Protein AF-A0A4Q3AJ76-F1 (afdb_monomer)

Solvent-accessible surface area (backbone atoms only — not comparable to full-atom values): 6193 Å² total; per-residue (Å²): 134,85,69,87,81,55,68,69,62,52,52,54,51,51,52,50,51,50,54,50,61,73,42,43,69,57,51,54,50,52,51,43,73,76,45,73,95,50,91,58,53,65,55,51,49,50,52,38,54,51,52,49,64,74,44,50,89,76,66,76,79,88,74,57,58,67,62,49,49,49,56,53,53,51,52,50,40,53,54,51,52,53,50,51,53,53,50,53,53,52,54,53,53,50,59,64,57,64,75,71,78,81,133

pLDDT: mean 85.83, std 13.66, range [37.72, 97.75]

Sequence (103 aa):
MNGPIDPESDAKAGELVRLLIEIQPLLRSFIGHLMPMSDSRDDVLQEVNMVIWQKKSSFTISGDPGKDFRNWAYTIARFVVMSHQKQAKRQNQLMFGEDLIDT

Foldseek 3Di:
DPPPDDVVVVVLVVVLVVLCVVCLVVLLVLLCVLDPPDPCSVVLSVVLVVVCVVCSVVQDDDDDPNVSSNVVSSVSSVVSSVVVVVVVVVVVVVVVVVVPPDD

Structure (mmCIF, N/CA/C/O backbone):
data_AF-A0A4Q3AJ76-F1
#
_entry.id   AF-A0A4Q3AJ76-F1
#
loop_
_atom_site.group_PDB
_atom_site.id
_atom_site.type_symbol
_atom_site.label_atom_id
_atom_site.label_alt_id
_atom_site.label_comp_id
_atom_site.label_asym_id
_atom_site.label_entity_id
_atom_site.label_seq_id
_atom_site.pdbx_PDB_ins_code
_atom_site.Cartn_x
_atom_site.Cartn_y
_atom_site.Cartn_z
_atom_site.occupancy
_atom_site.B_iso_or_equiv
_atom_site.auth_seq_id
_atom_site.auth_comp_id
_atom_site.auth_asym_id
_atom_site.auth_atom_id
_atom_site.pdbx_PDB_model_num
ATOM 1 N N . MET A 1 1 ? -9.115 14.849 -28.963 1.00 37.72 1 MET A N 1
ATOM 2 C CA . MET A 1 1 ? -7.673 14.906 -29.280 1.00 37.72 1 MET A CA 1
ATOM 3 C C . MET A 1 1 ? -6.946 14.072 -28.240 1.00 37.72 1 MET A C 1
ATOM 5 O O . MET A 1 1 ? -6.770 14.553 -27.132 1.00 37.72 1 MET A O 1
ATOM 9 N N . ASN A 1 2 ? -6.584 12.826 -28.552 1.00 50.69 2 ASN A N 1
ATOM 10 C CA . ASN A 1 2 ? -5.529 12.155 -27.794 1.00 50.69 2 ASN A CA 1
ATOM 11 C C . ASN A 1 2 ? -4.221 12.702 -28.361 1.00 50.69 2 ASN A C 1
ATOM 13 O O . ASN A 1 2 ? -3.950 12.514 -29.547 1.00 50.69 2 ASN A O 1
ATOM 17 N N . GLY A 1 3 ? -3.502 13.486 -27.557 1.00 62.00 3 GLY A N 1
ATOM 18 C CA . GLY A 1 3 ? -2.166 13.956 -27.910 1.00 62.00 3 GLY A CA 1
ATOM 19 C C . GLY A 1 3 ? -1.221 12.776 -28.168 1.00 62.00 3 GLY A C 1
ATOM 20 O O . GLY A 1 3 ? -1.572 11.636 -27.850 1.00 62.00 3 GLY A O 1
ATOM 21 N N . PRO A 1 4 ? -0.045 13.026 -28.766 1.00 62.91 4 PRO A N 1
ATOM 22 C CA . PRO A 1 4 ? 0.923 11.973 -29.036 1.00 62.91 4 PRO A CA 1
ATOM 23 C C . PRO A 1 4 ? 1.233 11.225 -27.736 1.00 62.91 4 PRO A C 1
ATOM 25 O O . PRO A 1 4 ? 1.603 11.835 -26.734 1.00 62.91 4 PRO A O 1
ATOM 28 N N . ILE A 1 5 ? 1.010 9.911 -27.758 1.00 62.91 5 ILE A N 1
ATOM 29 C CA . ILE A 1 5 ? 1.374 9.000 -26.676 1.00 62.91 5 ILE A CA 1
ATOM 30 C C . ILE A 1 5 ? 2.897 9.053 -26.580 1.00 62.91 5 ILE A C 1
ATOM 32 O O . ILE A 1 5 ? 3.583 8.631 -27.510 1.00 62.91 5 ILE A O 1
ATOM 36 N N . ASP A 1 6 ? 3.413 9.636 -25.501 1.00 71.69 6 ASP A N 1
ATOM 37 C CA . ASP A 1 6 ? 4.844 9.637 -25.217 1.00 71.69 6 ASP A CA 1
ATOM 38 C C . ASP A 1 6 ? 5.270 8.201 -24.855 1.00 71.69 6 ASP A C 1
ATOM 40 O O . ASP A 1 6 ? 4.854 7.690 -23.808 1.00 71.69 6 ASP A O 1
ATOM 44 N N . PRO A 1 7 ? 6.070 7.525 -25.700 1.00 66.94 7 PRO A N 1
ATOM 45 C CA . PRO A 1 7 ? 6.423 6.124 -25.495 1.00 66.94 7 PRO A CA 1
ATOM 46 C C . PRO A 1 7 ? 7.234 5.895 -24.211 1.00 66.94 7 PRO A C 1
ATOM 48 O O . PRO A 1 7 ? 7.190 4.798 -23.653 1.00 66.94 7 PRO A O 1
ATOM 51 N N . GLU A 1 8 ? 7.947 6.908 -23.705 1.00 71.69 8 GLU A N 1
ATOM 52 C CA . GLU A 1 8 ? 8.701 6.794 -22.452 1.00 71.69 8 GLU A CA 1
ATOM 53 C C . GLU A 1 8 ? 7.773 6.793 -21.225 1.00 71.69 8 GLU A C 1
ATOM 55 O O . GLU A 1 8 ? 7.972 6.031 -20.273 1.00 71.69 8 GLU A O 1
ATOM 60 N N . SER A 1 9 ? 6.725 7.619 -21.260 1.00 74.81 9 SER A N 1
ATOM 61 C CA . SER A 1 9 ? 5.697 7.693 -20.216 1.00 74.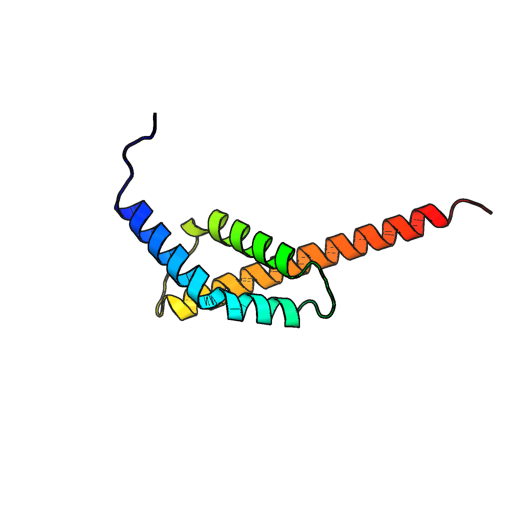81 9 SER A CA 1
ATOM 62 C C . SER A 1 9 ? 4.911 6.382 -20.096 1.00 74.81 9 SER A C 1
ATOM 64 O O . SER A 1 9 ? 4.686 5.884 -18.987 1.00 74.81 9 SER A O 1
ATOM 66 N N . ASP A 1 10 ? 4.569 5.772 -21.233 1.00 77.75 10 ASP A N 1
ATOM 67 C CA . ASP A 1 10 ? 3.879 4.481 -21.285 1.00 77.75 10 ASP A CA 1
ATOM 68 C C . ASP A 1 10 ? 4.767 3.328 -20.800 1.00 77.75 10 ASP A C 1
ATOM 70 O O . ASP A 1 10 ? 4.300 2.465 -20.052 1.00 77.75 10 ASP A O 1
ATOM 74 N N . ALA A 1 11 ? 6.059 3.332 -21.142 1.00 79.31 11 ALA A N 1
ATOM 75 C CA . ALA A 1 11 ? 7.005 2.328 -20.657 1.00 79.31 11 ALA A CA 1
ATOM 76 C C . ALA A 1 11 ? 7.143 2.359 -19.123 1.00 79.31 11 ALA A C 1
ATOM 78 O O . ALA A 1 11 ? 7.045 1.316 -18.472 1.00 79.31 11 ALA A O 1
ATOM 79 N N . LYS A 1 12 ? 7.277 3.555 -18.527 1.00 80.81 12 LYS A N 1
ATOM 80 C CA . LYS A 1 12 ? 7.316 3.732 -17.061 1.00 80.81 12 LYS A CA 1
ATOM 81 C C . LYS A 1 12 ? 6.006 3.312 -16.396 1.00 80.81 12 LYS A C 1
ATOM 83 O O . LYS A 1 12 ? 6.016 2.705 -15.325 1.00 80.81 12 LYS A O 1
ATOM 88 N N . ALA A 1 13 ? 4.869 3.613 -17.024 1.00 85.50 13 ALA A N 1
ATOM 89 C CA . ALA A 1 13 ? 3.570 3.162 -16.537 1.00 85.50 13 ALA A CA 1
ATOM 90 C C . ALA A 1 13 ? 3.451 1.628 -16.568 1.00 85.50 13 ALA A C 1
ATOM 92 O O . ALA A 1 13 ? 2.965 1.039 -15.602 1.00 85.50 13 ALA A O 1
ATOM 93 N N . GLY A 1 14 ? 3.933 0.981 -17.632 1.00 89.75 14 GLY A N 1
ATOM 94 C CA . GLY A 1 14 ? 3.964 -0.476 -17.758 1.00 89.75 14 GLY A CA 1
ATOM 95 C C . GLY A 1 14 ? 4.846 -1.149 -16.703 1.00 89.75 14 GLY A C 1
ATOM 96 O O . GLY A 1 14 ? 4.427 -2.129 -16.086 1.00 89.75 14 GLY A O 1
ATOM 97 N N . GLU A 1 15 ? 6.031 -0.597 -16.434 1.00 89.88 15 GLU A N 1
ATOM 98 C CA . GLU A 1 15 ? 6.918 -1.090 -15.374 1.00 89.88 15 GLU A CA 1
ATOM 99 C C . GLU A 1 15 ? 6.266 -0.979 -13.990 1.00 89.88 15 GLU A C 1
ATOM 101 O O . GLU A 1 15 ? 6.285 -1.934 -13.214 1.00 89.88 15 GLU A O 1
ATOM 106 N N . LEU A 1 16 ? 5.604 0.144 -13.701 1.00 90.69 16 LEU A N 1
ATOM 107 C CA . LEU A 1 16 ? 4.878 0.321 -12.446 1.00 90.69 16 LEU A CA 1
ATOM 108 C C . LEU A 1 16 ? 3.747 -0.696 -12.291 1.00 90.69 16 LEU A C 1
ATOM 110 O O . LEU A 1 16 ? 3.586 -1.272 -11.217 1.00 90.69 16 LEU A O 1
ATOM 114 N N . VAL A 1 17 ? 2.972 -0.939 -13.351 1.00 93.19 17 VAL A N 1
ATOM 115 C CA . VAL A 1 17 ? 1.905 -1.950 -13.337 1.00 93.19 17 VAL A CA 1
ATOM 116 C C . VAL A 1 17 ? 2.484 -3.338 -13.071 1.00 93.19 17 VAL A C 1
ATOM 118 O O . VAL A 1 17 ? 1.926 -4.083 -12.266 1.00 93.19 17 VAL A O 1
ATOM 121 N N . ARG A 1 18 ? 3.625 -3.675 -13.680 1.00 94.62 18 ARG A N 1
ATOM 122 C CA . ARG A 1 18 ? 4.318 -4.940 -13.421 1.00 94.62 18 ARG A CA 1
ATOM 123 C C . ARG A 1 18 ? 4.722 -5.069 -11.949 1.00 94.62 18 ARG A C 1
ATOM 125 O O . ARG A 1 18 ? 4.363 -6.060 -11.317 1.00 94.62 18 ARG A O 1
ATOM 132 N N . LEU A 1 19 ? 5.404 -4.065 -11.397 1.00 94.88 19 LEU A N 1
ATOM 133 C CA . LEU A 1 19 ? 5.808 -4.046 -9.986 1.00 94.88 19 LEU A CA 1
ATOM 134 C C . LEU A 1 19 ? 4.595 -4.142 -9.049 1.00 94.88 19 LEU A C 1
ATOM 136 O O . LEU A 1 19 ? 4.637 -4.857 -8.047 1.00 94.88 19 LEU A O 1
ATOM 140 N N . LEU A 1 20 ? 3.493 -3.470 -9.396 1.00 94.75 20 LEU A N 1
ATOM 141 C CA . LEU A 1 20 ? 2.239 -3.523 -8.652 1.00 94.75 20 LEU A CA 1
ATOM 142 C C . LEU A 1 20 ? 1.655 -4.931 -8.615 1.00 94.75 20 LEU A C 1
ATOM 144 O O . LEU A 1 20 ? 1.328 -5.408 -7.530 1.00 94.75 20 LEU A O 1
ATOM 148 N N . ILE A 1 21 ? 1.557 -5.600 -9.766 1.00 95.25 21 ILE A N 1
ATOM 149 C CA . ILE A 1 21 ? 1.053 -6.976 -9.869 1.00 95.25 21 ILE A CA 1
ATOM 150 C C . ILE A 1 21 ? 1.913 -7.930 -9.031 1.00 95.25 21 ILE A C 1
ATOM 152 O O . ILE A 1 21 ? 1.368 -8.734 -8.275 1.00 95.25 21 ILE A O 1
ATOM 156 N N . GLU A 1 22 ? 3.241 -7.808 -9.108 1.00 95.50 22 GLU A N 1
ATOM 157 C CA . GLU A 1 22 ? 4.178 -8.673 -8.380 1.00 95.50 22 GLU A CA 1
ATOM 158 C C . GLU A 1 22 ? 3.999 -8.590 -6.852 1.00 95.50 22 GLU A C 1
ATOM 160 O O . GLU A 1 22 ? 4.102 -9.605 -6.158 1.00 95.50 22 GLU A O 1
ATOM 165 N N . ILE A 1 23 ? 3.682 -7.409 -6.304 1.00 95.50 23 ILE A N 1
ATOM 166 C CA . ILE A 1 23 ? 3.513 -7.235 -4.852 1.00 95.50 23 ILE A CA 1
ATOM 167 C C . ILE A 1 23 ? 2.076 -7.438 -4.346 1.00 95.50 23 ILE A C 1
ATOM 169 O O . ILE A 1 23 ? 1.878 -7.416 -3.130 1.00 95.50 23 ILE A O 1
ATOM 173 N N . GLN A 1 24 ? 1.076 -7.652 -5.213 1.00 94.50 24 GLN A N 1
ATOM 174 C CA . GLN A 1 24 ? -0.341 -7.749 -4.808 1.00 94.50 24 GLN A CA 1
ATOM 175 C C . GLN A 1 24 ? -0.603 -8.748 -3.662 1.00 94.50 24 GLN A C 1
ATOM 177 O O . GLN A 1 24 ? -1.230 -8.361 -2.669 1.00 94.50 24 GLN A O 1
ATOM 182 N N . PRO A 1 25 ? -0.110 -10.006 -3.705 1.00 95.38 25 PRO A N 1
ATOM 183 C CA . PRO A 1 25 ? -0.367 -10.967 -2.627 1.00 95.38 25 PRO A CA 1
ATOM 184 C C . PRO A 1 25 ? 0.229 -10.519 -1.287 1.00 95.38 25 PRO A C 1
ATOM 186 O O . PRO A 1 25 ? -0.346 -10.753 -0.218 1.00 95.38 25 PRO A O 1
ATOM 189 N N . LEU A 1 26 ? 1.378 -9.841 -1.348 1.00 95.62 26 LEU A N 1
ATOM 190 C CA . LEU A 1 26 ? 2.074 -9.315 -0.183 1.00 95.62 26 LEU A CA 1
ATOM 191 C C . LEU A 1 26 ? 1.346 -8.102 0.401 1.00 95.62 26 LEU A C 1
ATOM 193 O O . LEU A 1 26 ? 1.153 -8.051 1.613 1.00 95.62 26 LEU A O 1
ATOM 197 N N . LEU A 1 27 ? 0.878 -7.176 -0.443 1.00 95.69 27 LEU A N 1
ATOM 198 C CA . LEU A 1 27 ? 0.047 -6.043 -0.025 1.00 95.69 27 LEU A CA 1
ATOM 199 C C . LEU A 1 27 ? -1.235 -6.514 0.653 1.00 95.69 27 LEU A C 1
ATOM 201 O O . LEU A 1 27 ? -1.543 -6.068 1.755 1.00 95.69 27 LEU A O 1
ATOM 205 N N . ARG A 1 28 ? -1.949 -7.462 0.040 1.00 94.94 28 ARG A N 1
ATOM 206 C CA . ARG A 1 28 ? -3.184 -8.008 0.608 1.00 94.94 28 ARG A CA 1
ATOM 207 C C . ARG A 1 28 ? -2.947 -8.662 1.964 1.00 94.94 28 ARG A C 1
ATOM 209 O O . ARG A 1 28 ? -3.716 -8.442 2.900 1.00 94.94 28 ARG A O 1
ATOM 216 N N . SER A 1 29 ? -1.872 -9.442 2.081 1.00 95.12 29 SER A N 1
ATOM 217 C CA . SER A 1 29 ? -1.483 -10.057 3.351 1.00 95.12 29 SER A CA 1
ATOM 218 C C . SER A 1 29 ? -1.147 -8.986 4.383 1.00 95.12 29 SER A C 1
ATOM 220 O O . SER A 1 29 ? -1.659 -9.024 5.496 1.00 95.12 29 SER A O 1
ATOM 222 N N . PHE A 1 30 ? -0.332 -7.997 4.020 1.00 96.06 30 PHE A N 1
ATOM 223 C CA . PHE A 1 30 ? 0.065 -6.901 4.897 1.00 96.06 30 PHE A CA 1
ATOM 224 C C . PHE A 1 30 ? -1.137 -6.093 5.410 1.00 96.06 30 PHE A C 1
ATOM 226 O O . PHE A 1 30 ? -1.249 -5.879 6.614 1.00 96.06 30 PHE A O 1
ATOM 233 N N . ILE A 1 31 ? -2.078 -5.727 4.535 1.00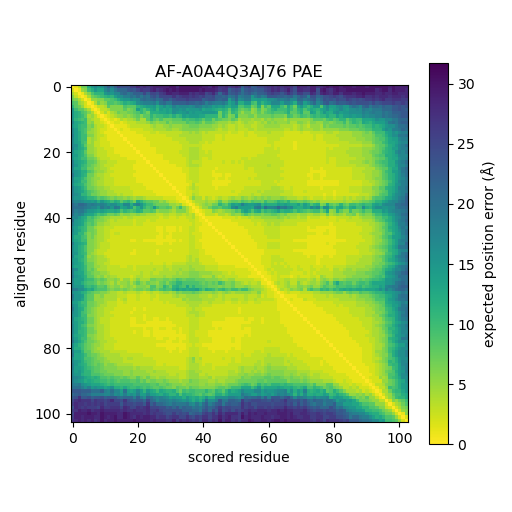 95.62 31 ILE A N 1
ATOM 234 C CA . ILE A 1 31 ? -3.332 -5.064 4.923 1.00 95.62 31 ILE A CA 1
ATOM 235 C C . ILE A 1 31 ? -4.131 -5.958 5.878 1.00 95.62 31 ILE A C 1
ATOM 237 O O . ILE A 1 31 ? -4.588 -5.480 6.911 1.00 95.62 31 ILE A O 1
ATOM 241 N N . GLY A 1 32 ? -4.232 -7.261 5.596 1.00 94.25 32 GLY A N 1
ATOM 242 C CA . GLY A 1 32 ? -4.897 -8.219 6.485 1.00 94.25 32 GLY A CA 1
ATOM 243 C C . GLY A 1 32 ? -4.295 -8.281 7.894 1.00 94.25 32 GLY A C 1
ATOM 244 O O . GLY A 1 32 ? -5.036 -8.429 8.860 1.00 94.25 32 GLY A O 1
ATOM 245 N N . HIS A 1 33 ? -2.977 -8.100 8.035 1.00 94.00 33 HIS A N 1
ATOM 246 C CA . HIS A 1 33 ? -2.336 -7.993 9.352 1.00 94.00 33 HIS A CA 1
ATOM 247 C C . HIS A 1 33 ? -2.685 -6.682 10.075 1.00 94.00 33 HIS A C 1
ATOM 249 O O . HIS A 1 33 ? -2.727 -6.659 11.302 1.00 94.00 33 HIS A O 1
ATOM 255 N N . LEU A 1 34 ? -2.919 -5.588 9.342 1.00 93.06 34 LEU A N 1
ATOM 256 C CA . LEU A 1 34 ? -3.271 -4.287 9.923 1.00 93.06 34 LEU A CA 1
ATOM 257 C C . LEU A 1 34 ? -4.767 -4.151 10.244 1.00 93.06 34 LEU A C 1
ATOM 259 O O . LEU A 1 34 ? -5.126 -3.356 11.112 1.00 93.06 34 LEU A O 1
ATOM 263 N N . MET A 1 35 ? -5.632 -4.901 9.554 1.00 90.50 35 MET A N 1
ATOM 264 C CA . MET A 1 35 ? -7.075 -4.944 9.806 1.00 90.50 35 MET A CA 1
ATOM 265 C C . MET A 1 35 ? -7.598 -6.392 9.883 1.00 90.50 35 MET A C 1
ATOM 267 O O . MET A 1 35 ? -8.190 -6.913 8.935 1.00 90.50 35 MET A O 1
ATOM 271 N N . PRO A 1 36 ? -7.391 -7.083 11.015 1.00 80.56 36 PRO A N 1
ATOM 272 C CA . PRO A 1 36 ? -7.985 -8.398 11.221 1.00 80.56 36 PRO A CA 1
ATOM 273 C C . PRO A 1 36 ? -9.519 -8.300 11.204 1.00 80.56 36 PRO A C 1
ATOM 275 O O . PRO A 1 36 ? -10.078 -7.381 11.798 1.00 80.56 36 PRO A O 1
ATOM 278 N N . MET A 1 37 ? -10.196 -9.266 10.575 1.00 68.50 37 MET A N 1
ATOM 279 C CA . MET A 1 37 ? -11.664 -9.426 10.617 1.00 68.50 37 MET A CA 1
ATOM 280 C C . MET A 1 37 ? -12.494 -8.306 9.960 1.00 68.50 37 MET A C 1
ATOM 282 O O . MET A 1 37 ? -13.598 -8.013 10.410 1.00 68.50 37 MET A O 1
ATOM 286 N N . SER A 1 38 ? -11.991 -7.681 8.892 1.00 74.19 38 SER A N 1
ATOM 287 C CA . SER A 1 38 ? -12.766 -6.716 8.101 1.00 74.19 38 SER A CA 1
ATOM 288 C C . SER A 1 38 ? -13.067 -7.247 6.702 1.00 74.19 38 SER A C 1
ATOM 290 O O . SER A 1 38 ? -12.145 -7.565 5.945 1.00 74.19 38 SER A O 1
ATOM 292 N N . ASP A 1 39 ? -14.352 -7.266 6.342 1.00 78.12 39 ASP A N 1
ATOM 293 C CA . ASP A 1 39 ? -14.811 -7.587 4.984 1.00 78.12 39 ASP A CA 1
ATOM 294 C C . ASP A 1 39 ? -14.344 -6.540 3.955 1.00 78.12 39 ASP A C 1
ATOM 296 O O . ASP A 1 39 ? -14.163 -6.848 2.781 1.00 78.12 39 ASP A O 1
ATOM 300 N N . SER A 1 40 ? -14.016 -5.326 4.410 1.00 85.25 40 SER A N 1
ATOM 301 C CA . SER A 1 40 ? -13.536 -4.209 3.585 1.00 85.25 40 SER A CA 1
ATOM 302 C C . SER A 1 40 ? -12.049 -4.294 3.212 1.00 85.25 40 SER A C 1
ATOM 304 O O . SER A 1 40 ? -11.494 -3.338 2.671 1.00 85.25 40 SER A O 1
ATOM 306 N N . ARG A 1 41 ? -11.354 -5.408 3.494 1.00 90.25 41 ARG A N 1
ATOM 307 C CA . ARG A 1 41 ? -9.925 -5.557 3.145 1.00 90.25 41 ARG A CA 1
ATOM 308 C C . ARG A 1 41 ? -9.680 -5.350 1.653 1.00 90.25 41 ARG A C 1
ATOM 310 O O . ARG A 1 41 ? -8.698 -4.711 1.277 1.00 90.25 41 ARG A O 1
ATOM 317 N N . ASP A 1 42 ? -10.526 -5.945 0.819 1.00 90.88 42 ASP A N 1
ATOM 318 C CA . ASP A 1 42 ? -10.338 -5.891 -0.626 1.00 90.88 42 ASP A CA 1
ATOM 319 C C . ASP A 1 42 ? -10.671 -4.478 -1.160 1.00 90.88 42 ASP A C 1
ATOM 321 O O . ASP A 1 42 ? -9.963 -3.998 -2.043 1.00 90.88 42 ASP A O 1
ATOM 325 N N . ASP A 1 43 ? -11.608 -3.746 -0.539 1.00 92.56 43 ASP A N 1
ATOM 326 C CA . ASP A 1 43 ? -11.867 -2.324 -0.833 1.00 92.56 43 ASP A CA 1
ATOM 327 C C . ASP A 1 43 ? -10.660 -1.443 -0.492 1.00 92.56 43 ASP A C 1
ATOM 329 O O . ASP A 1 43 ? -10.209 -0.637 -1.308 1.00 92.56 43 ASP A O 1
ATOM 333 N N . VAL A 1 44 ? -10.072 -1.649 0.690 1.00 94.88 44 VAL A N 1
ATOM 334 C CA . VAL A 1 44 ? -8.851 -0.950 1.111 1.00 94.88 44 VAL A CA 1
ATOM 335 C C . VAL A 1 44 ? -7.691 -1.255 0.164 1.00 94.88 44 VAL A C 1
ATOM 337 O O . VAL A 1 44 ? -6.923 -0.357 -0.177 1.00 9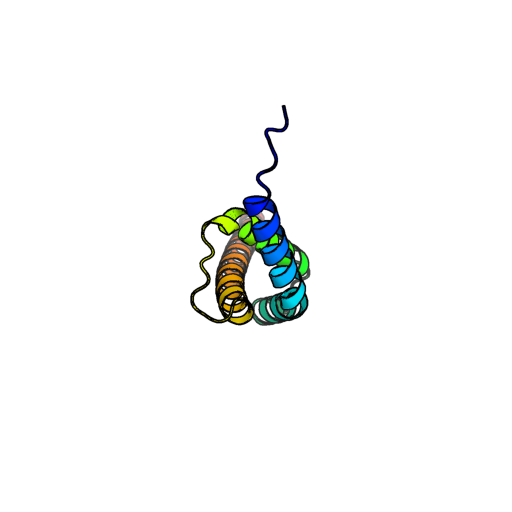4.88 44 VAL A O 1
ATOM 340 N N . LEU A 1 45 ? -7.562 -2.497 -0.312 1.00 95.56 45 LEU A N 1
ATOM 341 C CA . LEU A 1 45 ? -6.552 -2.842 -1.312 1.00 95.56 45 LEU A CA 1
ATOM 342 C C . LEU A 1 45 ? -6.767 -2.076 -2.628 1.00 95.56 45 LEU A C 1
ATOM 344 O O . LEU A 1 45 ? -5.794 -1.600 -3.216 1.00 95.56 45 LEU A O 1
ATOM 348 N N . GLN A 1 46 ? -8.013 -1.906 -3.076 1.00 94.62 46 GLN A N 1
ATOM 349 C CA . GLN A 1 46 ? -8.301 -1.093 -4.261 1.00 94.62 46 GLN A CA 1
ATOM 350 C C . GLN A 1 46 ? -8.000 0.388 -4.038 1.00 94.62 46 GLN A C 1
ATOM 352 O O . GLN A 1 46 ? -7.416 1.031 -4.911 1.00 94.62 46 GLN A O 1
ATOM 357 N N . GLU A 1 47 ? -8.320 0.928 -2.864 1.00 96.12 47 GLU A N 1
ATOM 358 C CA . GLU A 1 47 ? -7.959 2.301 -2.515 1.00 96.12 47 GLU A CA 1
ATOM 359 C C . GLU A 1 47 ? -6.437 2.503 -2.546 1.00 96.12 47 GLU A C 1
ATOM 361 O O . GLU A 1 47 ? -5.949 3.469 -3.136 1.00 96.12 47 GLU A O 1
ATOM 366 N N . VAL A 1 48 ? -5.667 1.545 -2.024 1.00 97.31 48 VAL A N 1
ATOM 367 C CA . VAL A 1 48 ? -4.202 1.549 -2.133 1.00 97.31 48 VAL A CA 1
ATOM 368 C C . VAL A 1 48 ? -3.746 1.576 -3.592 1.00 97.31 48 VAL A C 1
ATOM 370 O O . VAL A 1 48 ? -2.894 2.398 -3.937 1.00 97.31 48 VAL A O 1
ATOM 373 N N . ASN A 1 49 ? -4.325 0.743 -4.462 1.00 96.44 49 ASN A N 1
ATOM 374 C CA . ASN A 1 49 ? -4.001 0.733 -5.893 1.00 96.44 49 ASN A CA 1
ATOM 375 C C . ASN A 1 49 ? -4.279 2.096 -6.552 1.00 96.44 49 ASN A C 1
ATOM 377 O O . ASN A 1 49 ? -3.449 2.596 -7.316 1.00 96.44 49 ASN A O 1
ATOM 381 N N . MET A 1 50 ? -5.409 2.731 -6.225 1.00 96.75 50 MET A N 1
ATOM 382 C CA . MET A 1 50 ? -5.752 4.063 -6.734 1.00 96.75 50 MET A CA 1
ATOM 383 C C . MET A 1 50 ? -4.746 5.123 -6.276 1.00 96.75 50 MET A C 1
ATOM 385 O O . MET A 1 50 ? -4.272 5.914 -7.094 1.00 96.75 50 MET A O 1
ATOM 389 N N . VAL A 1 51 ? -4.372 5.125 -4.993 1.00 96.88 51 VAL A N 1
ATOM 390 C CA . VAL A 1 51 ? -3.399 6.085 -4.448 1.00 96.88 51 VAL A CA 1
ATOM 391 C C . VAL A 1 51 ? -2.013 5.879 -5.061 1.00 96.88 51 VAL A C 1
ATOM 393 O O . VAL A 1 51 ? -1.339 6.857 -5.389 1.00 96.88 51 VAL A O 1
ATOM 396 N N . ILE A 1 52 ? -1.597 4.627 -5.272 1.00 95.62 52 ILE A N 1
ATOM 397 C CA . ILE A 1 52 ? -0.361 4.293 -5.992 1.00 95.62 52 ILE A CA 1
ATOM 398 C C . ILE A 1 52 ? -0.386 4.903 -7.396 1.00 95.62 52 ILE A C 1
ATOM 400 O O . ILE A 1 52 ? 0.553 5.604 -7.775 1.00 95.62 52 ILE A O 1
ATOM 404 N N . TRP A 1 53 ? -1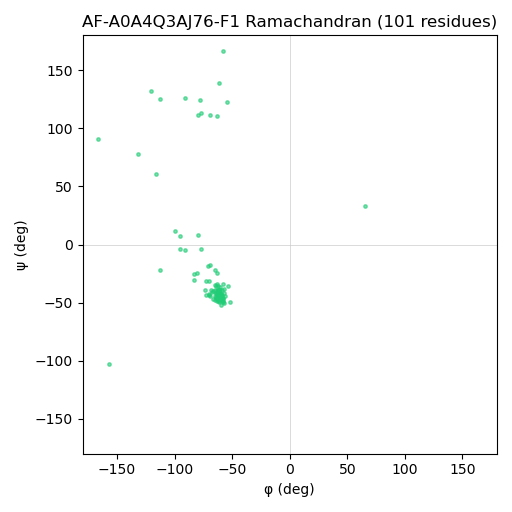.470 4.699 -8.149 1.00 94.50 53 TRP A N 1
ATOM 405 C CA . TRP A 1 53 ? -1.588 5.233 -9.5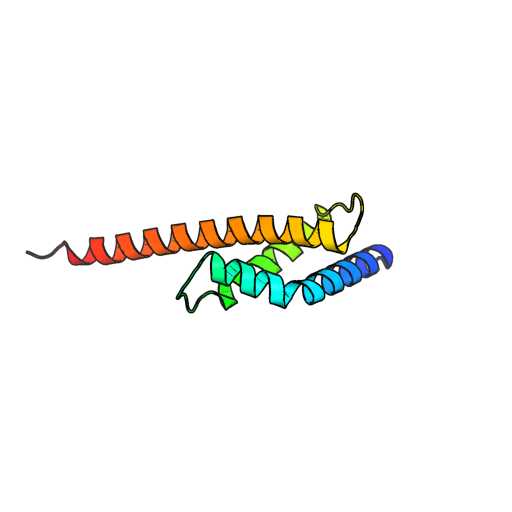05 1.00 94.50 53 TRP A CA 1
ATOM 406 C C . TRP A 1 53 ? -1.562 6.765 -9.539 1.00 94.50 53 TRP A C 1
ATOM 408 O O . TRP A 1 53 ? -0.882 7.352 -10.380 1.00 94.50 53 TRP A O 1
ATOM 418 N N . GLN A 1 54 ? -2.239 7.425 -8.598 1.00 94.62 54 GLN A N 1
ATOM 419 C CA . GLN A 1 54 ? -2.236 8.887 -8.475 1.00 94.62 54 GLN A CA 1
ATOM 420 C C . GLN A 1 54 ? -0.852 9.444 -8.122 1.00 94.62 54 GLN A C 1
ATOM 422 O O . GLN A 1 54 ? -0.486 10.528 -8.574 1.00 94.62 54 GLN A O 1
ATOM 427 N N . LYS A 1 55 ? -0.073 8.711 -7.321 1.00 94.06 55 LYS A N 1
ATOM 428 C CA . LYS A 1 55 ? 1.255 9.129 -6.854 1.00 94.06 55 LYS A CA 1
ATOM 429 C C . LYS A 1 55 ? 2.407 8.591 -7.701 1.00 94.06 55 LYS A C 1
ATOM 431 O O . LYS A 1 55 ? 3.559 8.808 -7.334 1.00 94.06 55 LYS A O 1
ATOM 436 N N . LYS A 1 56 ? 2.132 7.939 -8.837 1.00 92.00 56 LYS A N 1
ATOM 437 C CA . LYS A 1 56 ? 3.157 7.304 -9.681 1.00 92.00 56 LYS A CA 1
ATOM 438 C C . LYS A 1 56 ? 4.303 8.229 -10.088 1.00 92.00 56 LYS A C 1
ATOM 440 O O . LYS A 1 56 ? 5.445 7.798 -10.133 1.00 92.00 56 LYS A O 1
ATOM 445 N N . SER A 1 57 ? 4.013 9.506 -10.335 1.00 90.25 57 SER A N 1
ATOM 446 C CA . SER A 1 57 ? 5.017 10.512 -10.709 1.00 90.25 57 SER A CA 1
ATOM 447 C C . SER A 1 57 ? 5.982 10.869 -9.575 1.00 90.25 57 SER A C 1
ATOM 449 O O . SER A 1 57 ? 7.027 11.453 -9.830 1.00 90.25 57 SER A O 1
ATOM 451 N N . SER A 1 58 ? 5.630 10.546 -8.328 1.00 90.44 58 SER A N 1
ATOM 452 C CA . SER A 1 58 ? 6.454 10.784 -7.137 1.00 90.44 58 SER A CA 1
ATOM 453 C C . SER A 1 58 ? 7.295 9.569 -6.740 1.00 90.44 58 SER A C 1
ATOM 455 O O . SER A 1 58 ? 8.033 9.640 -5.759 1.00 90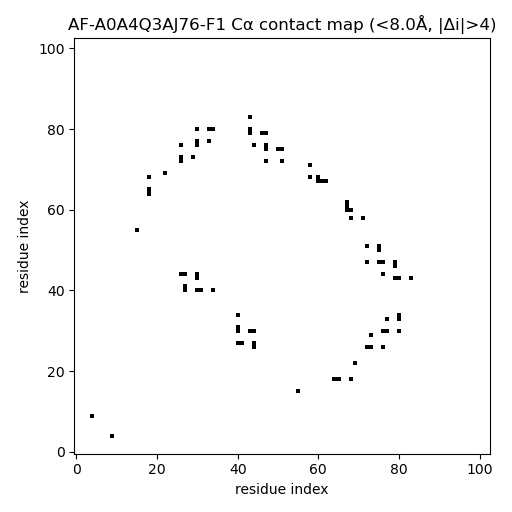.44 58 SER A O 1
ATOM 457 N N . PHE A 1 59 ? 7.143 8.437 -7.433 1.00 89.81 59 PHE A N 1
ATOM 458 C CA . PHE A 1 59 ? 7.939 7.249 -7.167 1.00 89.81 59 PHE A CA 1
ATOM 459 C C . PHE A 1 59 ? 9.329 7.407 -7.787 1.00 89.81 59 PHE A C 1
ATOM 461 O O . PHE A 1 59 ? 9.462 7.638 -8.988 1.00 89.81 59 PHE A O 1
ATOM 468 N N . THR A 1 60 ? 10.357 7.255 -6.957 1.00 86.12 60 THR A N 1
ATOM 469 C CA . THR A 1 60 ? 11.760 7.334 -7.364 1.00 86.12 60 THR A CA 1
ATOM 470 C C . THR A 1 60 ? 12.442 6.019 -7.032 1.00 86.12 60 THR A C 1
ATOM 472 O O . THR A 1 60 ? 12.326 5.524 -5.910 1.00 86.12 60 THR A O 1
ATOM 475 N N . ILE A 1 61 ? 13.176 5.474 -7.998 1.00 84.94 61 ILE A N 1
ATOM 476 C CA . ILE A 1 61 ? 13.996 4.277 -7.820 1.00 84.94 61 ILE A CA 1
ATOM 477 C C . ILE A 1 61 ? 15.392 4.728 -7.391 1.00 84.94 61 ILE A C 1
ATOM 479 O O . ILE A 1 61 ? 16.003 5.571 -8.046 1.00 84.94 61 ILE A O 1
ATOM 483 N N . SER A 1 62 ? 15.878 4.185 -6.279 1.00 84.69 62 SER A N 1
ATOM 484 C CA . SER A 1 62 ? 17.188 4.514 -5.703 1.00 84.69 62 SER A CA 1
ATOM 485 C C . SER A 1 62 ? 18.172 3.341 -5.759 1.00 84.69 62 SER A C 1
ATOM 487 O O . SER A 1 62 ? 19.383 3.550 -5.742 1.00 84.69 62 SER A O 1
ATOM 489 N N . GLY A 1 63 ? 17.657 2.112 -5.865 1.00 89.44 63 GLY A N 1
ATOM 490 C CA . GLY A 1 63 ? 18.446 0.895 -6.010 1.00 89.44 63 GLY A CA 1
ATOM 491 C C . GLY A 1 63 ? 17.641 -0.225 -6.661 1.00 89.44 63 GLY A C 1
ATOM 492 O O . GLY A 1 63 ? 17.463 -0.230 -7.874 1.00 89.44 63 GLY A O 1
ATOM 493 N N . ASP A 1 64 ? 17.177 -1.185 -5.857 1.00 90.31 64 ASP A N 1
ATOM 494 C CA . ASP A 1 64 ? 16.358 -2.312 -6.323 1.00 90.31 64 ASP A CA 1
ATOM 495 C C . ASP A 1 64 ? 14.905 -1.846 -6.559 1.00 90.31 64 ASP A C 1
ATOM 497 O O . ASP A 1 64 ? 14.215 -1.526 -5.581 1.00 90.31 64 ASP A O 1
ATOM 501 N N . PRO A 1 65 ? 14.409 -1.835 -7.816 1.00 88.56 65 PRO A N 1
ATOM 502 C CA . PRO A 1 65 ? 13.065 -1.357 -8.141 1.00 88.56 65 PRO A CA 1
ATOM 503 C C . PRO A 1 65 ? 11.960 -2.099 -7.386 1.00 88.56 65 PRO A C 1
ATOM 505 O O . PRO A 1 65 ? 11.000 -1.480 -6.930 1.00 88.56 65 PRO A O 1
ATOM 508 N N . GLY A 1 66 ? 12.100 -3.414 -7.201 1.00 91.44 66 GLY A N 1
ATOM 509 C CA . GLY A 1 66 ? 11.112 -4.243 -6.515 1.00 91.44 66 GLY A CA 1
ATOM 510 C C . GLY A 1 66 ? 11.061 -3.959 -5.018 1.00 91.44 66 GLY A C 1
ATOM 511 O O . GLY A 1 66 ? 9.978 -3.837 -4.435 1.00 91.44 66 GLY A O 1
ATOM 512 N N . LYS A 1 67 ? 12.226 -3.814 -4.379 1.00 93.25 67 LYS A N 1
ATOM 513 C CA . LYS A 1 67 ? 12.312 -3.480 -2.950 1.00 93.25 67 LYS A CA 1
ATOM 514 C C . LYS A 1 67 ? 11.858 -2.048 -2.669 1.00 93.25 67 LYS A C 1
ATOM 516 O O . LYS A 1 67 ? 11.106 -1.832 -1.714 1.00 93.25 67 LYS A O 1
ATOM 521 N N . ASP A 1 68 ? 12.295 -1.092 -3.482 1.00 94.44 68 ASP A N 1
ATOM 522 C CA . ASP A 1 68 ? 11.945 0.321 -3.330 1.00 94.44 68 ASP A CA 1
ATOM 523 C C . ASP A 1 68 ? 10.438 0.517 -3.526 1.00 94.44 68 ASP A C 1
ATOM 525 O O . ASP A 1 68 ? 9.775 1.124 -2.679 1.00 94.44 68 ASP A O 1
ATOM 529 N N . PHE A 1 69 ? 9.869 -0.103 -4.566 1.00 94.94 69 PHE A N 1
ATOM 530 C CA . PHE A 1 69 ? 8.433 -0.069 -4.818 1.00 94.94 69 PHE A CA 1
ATOM 531 C C . PHE A 1 69 ? 7.630 -0.714 -3.687 1.00 94.94 69 PHE A C 1
ATOM 533 O O . PHE A 1 69 ? 6.654 -0.133 -3.216 1.00 94.94 69 PHE A O 1
ATOM 540 N N . ARG A 1 70 ? 8.058 -1.879 -3.182 1.00 95.44 70 ARG A N 1
ATOM 541 C CA . ARG A 1 70 ? 7.383 -2.552 -2.062 1.00 95.44 70 ARG A CA 1
ATOM 542 C C . ARG A 1 70 ? 7.345 -1.681 -0.806 1.00 95.44 70 ARG A C 1
ATOM 544 O O . ARG A 1 70 ? 6.291 -1.549 -0.187 1.00 95.44 70 ARG A O 1
ATOM 551 N N . ASN A 1 71 ? 8.472 -1.079 -0.428 1.00 95.56 71 ASN A N 1
ATOM 552 C CA . ASN A 1 71 ? 8.556 -0.211 0.751 1.00 95.56 71 ASN A CA 1
ATOM 553 C C . ASN A 1 71 ? 7.657 1.024 0.615 1.00 95.56 71 ASN A C 1
ATOM 555 O O . ASN A 1 71 ? 6.957 1.413 1.558 1.00 95.56 71 ASN A O 1
ATOM 559 N N . TRP A 1 72 ? 7.651 1.619 -0.575 1.00 97.00 72 TRP A N 1
ATOM 560 C CA . TRP A 1 72 ? 6.797 2.752 -0.896 1.00 97.00 72 TRP A CA 1
ATOM 561 C C . TRP A 1 72 ? 5.306 2.378 -0.855 1.00 97.00 72 TRP A C 1
ATOM 563 O O . TRP A 1 72 ? 4.524 3.028 -0.157 1.00 97.00 72 TRP A O 1
ATOM 573 N N . ALA A 1 73 ? 4.916 1.269 -1.487 1.00 97.06 73 ALA A N 1
ATOM 574 C CA . ALA A 1 73 ? 3.543 0.768 -1.493 1.00 97.06 73 ALA A CA 1
ATOM 575 C C . ALA A 1 73 ? 3.038 0.399 -0.086 1.00 97.06 73 ALA A C 1
ATOM 577 O O . ALA A 1 73 ? 1.901 0.706 0.267 1.00 97.06 73 ALA A O 1
ATOM 578 N N . TYR A 1 74 ? 3.882 -0.196 0.763 1.00 97.50 74 TYR A N 1
ATOM 579 C CA . TYR A 1 74 ? 3.531 -0.481 2.161 1.00 97.50 74 TYR A CA 1
ATOM 580 C C . TYR A 1 74 ? 3.290 0.784 2.977 1.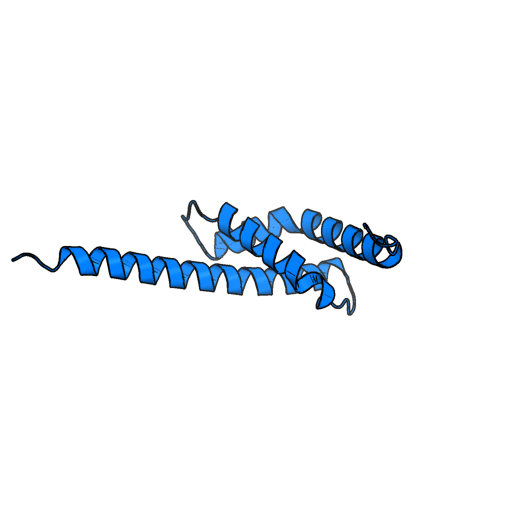00 97.50 74 TYR A C 1
ATOM 582 O O . TYR A 1 74 ? 2.409 0.806 3.837 1.00 97.50 74 TYR A O 1
ATOM 590 N N . THR A 1 75 ? 4.048 1.844 2.707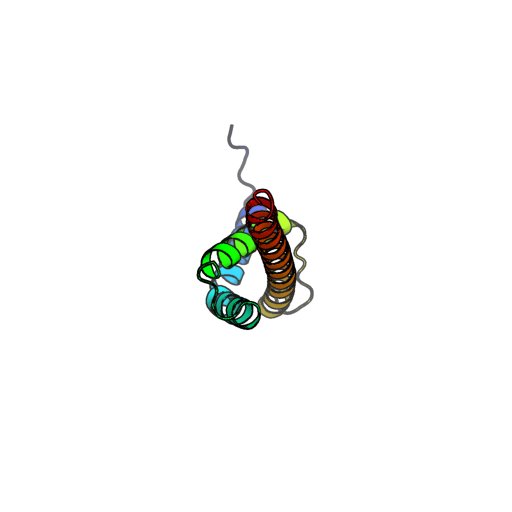 1.00 97.56 75 THR A N 1
ATOM 591 C CA . THR A 1 75 ? 3.838 3.143 3.351 1.00 97.56 75 THR A CA 1
ATOM 592 C C . THR A 1 75 ? 2.462 3.698 2.988 1.00 97.56 75 THR A C 1
ATOM 594 O O . THR A 1 75 ? 1.704 4.080 3.879 1.00 97.56 75 THR A O 1
ATOM 597 N N . ILE A 1 76 ? 2.096 3.655 1.704 1.00 97.75 76 ILE A N 1
ATOM 598 C CA . ILE A 1 76 ? 0.756 4.036 1.235 1.00 97.75 76 ILE A CA 1
ATOM 599 C C . ILE A 1 76 ? -0.319 3.184 1.920 1.00 97.75 76 ILE A C 1
ATOM 601 O O . ILE A 1 76 ? -1.252 3.736 2.501 1.00 97.75 76 ILE A O 1
ATOM 605 N N . ALA A 1 77 ? -0.156 1.858 1.932 1.00 97.56 77 ALA A N 1
ATOM 606 C CA . ALA A 1 77 ? -1.109 0.940 2.551 1.00 97.56 77 ALA A CA 1
ATOM 607 C C . ALA A 1 77 ? -1.353 1.238 4.035 1.00 97.56 77 ALA A C 1
ATOM 609 O O . ALA A 1 77 ? -2.502 1.251 4.474 1.00 97.56 77 ALA A O 1
ATOM 610 N N . ARG A 1 78 ? -0.303 1.556 4.806 1.00 97.31 78 ARG A N 1
ATOM 611 C CA . ARG A 1 78 ? -0.452 1.967 6.213 1.00 97.31 78 ARG A CA 1
ATOM 612 C C . ARG A 1 78 ? -1.341 3.200 6.352 1.00 97.31 78 ARG A C 1
ATOM 614 O O . ARG A 1 78 ? -2.237 3.202 7.192 1.00 97.31 78 ARG A O 1
ATOM 621 N N . PHE A 1 79 ? -1.113 4.231 5.541 1.00 97.50 79 PHE A N 1
ATOM 622 C CA . PHE A 1 79 ? -1.895 5.465 5.619 1.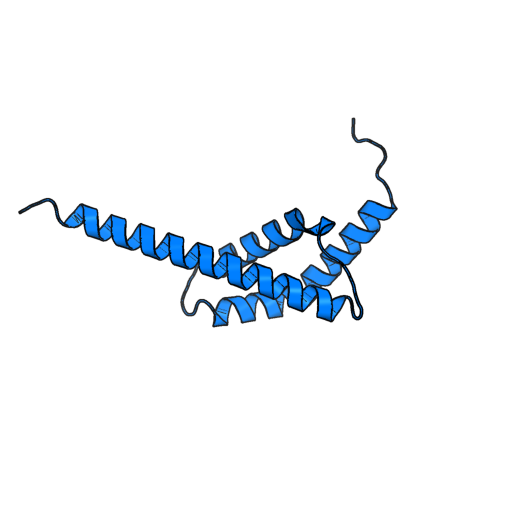00 97.50 79 PHE A CA 1
ATOM 623 C C . PHE A 1 79 ? -3.353 5.267 5.207 1.00 97.50 79 PHE A C 1
ATOM 625 O O . PHE A 1 79 ? -4.239 5.786 5.888 1.00 97.50 79 PHE A O 1
ATOM 632 N N . VAL A 1 80 ? -3.607 4.488 4.154 1.00 96.94 80 VAL A N 1
ATOM 633 C CA . VAL A 1 80 ? -4.971 4.155 3.722 1.00 96.94 80 VAL A CA 1
ATOM 634 C C . VAL A 1 80 ? -5.708 3.389 4.824 1.00 96.94 80 VAL A C 1
ATOM 636 O O . VAL A 1 80 ? -6.784 3.810 5.243 1.00 96.94 80 VAL A O 1
ATOM 639 N N . VAL A 1 81 ? -5.097 2.345 5.399 1.00 95.81 81 VAL A N 1
ATOM 640 C CA . VAL A 1 81 ? -5.698 1.590 6.514 1.00 95.81 81 VAL A CA 1
ATOM 641 C C . VAL A 1 81 ? -5.991 2.496 7.714 1.00 95.81 81 VAL A C 1
ATOM 643 O O . VAL A 1 81 ? -7.074 2.426 8.294 1.00 95.81 81 VAL A O 1
ATOM 646 N N . MET A 1 82 ? -5.060 3.381 8.086 1.00 95.00 82 MET A N 1
ATOM 647 C CA . MET A 1 82 ? -5.277 4.338 9.178 1.00 95.00 82 MET A CA 1
ATOM 648 C C . MET A 1 82 ? -6.439 5.295 8.891 1.00 95.00 82 MET A C 1
ATOM 650 O O . MET A 1 82 ? -7.193 5.627 9.806 1.00 95.00 82 MET A O 1
ATOM 654 N N . SER A 1 83 ? -6.579 5.758 7.647 1.00 94.25 83 SER A N 1
ATOM 655 C CA . SER A 1 83 ? -7.701 6.600 7.220 1.00 94.25 83 SER A CA 1
ATOM 656 C C . SER A 1 83 ? -9.026 5.847 7.347 1.00 94.25 83 SER A C 1
ATOM 658 O O . SER A 1 83 ? -9.951 6.328 8.007 1.00 94.25 83 SER A O 1
ATOM 660 N N . HIS A 1 84 ? -9.071 4.618 6.828 1.00 91.75 84 HIS A N 1
ATOM 661 C CA . HIS A 1 84 ? -10.237 3.743 6.889 1.00 91.75 84 HIS A CA 1
ATOM 662 C C . HIS A 1 84 ? -10.675 3.469 8.336 1.00 91.75 84 HIS A C 1
ATOM 664 O O . HIS A 1 84 ? -11.836 3.664 8.691 1.00 91.75 84 HIS A O 1
ATOM 670 N N . GLN A 1 85 ? -9.745 3.098 9.223 1.00 90.44 85 GLN A N 1
ATOM 671 C CA . GLN A 1 85 ? -10.047 2.858 10.641 1.00 90.44 85 GLN A CA 1
ATOM 672 C C . GLN A 1 85 ? -10.577 4.112 11.352 1.00 90.44 85 GLN A C 1
ATOM 674 O O . GLN A 1 85 ? -11.508 4.024 12.156 1.00 90.44 85 GLN A O 1
ATOM 679 N N . LYS A 1 86 ? -10.022 5.296 11.049 1.00 90.75 86 LYS A N 1
ATOM 680 C CA . LYS A 1 86 ? -10.523 6.570 11.592 1.00 90.75 86 LYS A CA 1
ATOM 681 C C . LYS A 1 86 ? -11.950 6.857 11.128 1.00 90.75 86 LYS A C 1
ATOM 683 O O . LYS A 1 86 ? -12.768 7.299 11.934 1.00 90.75 86 LYS A O 1
ATOM 688 N N . GLN A 1 87 ? -12.252 6.607 9.855 1.00 89.06 87 GLN A N 1
ATOM 689 C CA . GLN A 1 87 ? -13.590 6.799 9.303 1.00 89.06 87 GLN A CA 1
ATOM 690 C C . GLN A 1 87 ? -14.600 5.824 9.913 1.00 89.06 87 GLN A C 1
ATOM 692 O O . GLN A 1 87 ? -15.648 6.272 10.374 1.00 89.06 87 GLN A O 1
ATOM 697 N N . ALA A 1 88 ? -14.255 4.537 10.001 1.00 86.62 88 ALA A N 1
ATOM 698 C CA . ALA A 1 88 ? -15.099 3.516 10.616 1.00 86.62 88 ALA A CA 1
ATOM 699 C C . ALA A 1 88 ? -15.396 3.837 12.090 1.00 86.62 88 ALA A C 1
ATOM 701 O O . ALA A 1 88 ? -16.546 3.789 12.522 1.00 86.62 88 ALA A O 1
ATOM 702 N N . LYS A 1 89 ? -14.383 4.264 12.860 1.00 86.81 89 LYS A N 1
ATOM 703 C CA . LYS A 1 89 ? -14.575 4.693 14.254 1.00 86.81 89 LYS A CA 1
ATOM 704 C C . LYS A 1 89 ? -15.547 5.870 14.362 1.00 86.81 89 LYS A C 1
ATOM 706 O O . LYS A 1 89 ? -16.403 5.865 15.242 1.00 86.81 89 LYS A O 1
ATOM 711 N N . ARG A 1 90 ? -15.426 6.866 13.477 1.00 86.50 90 ARG A N 1
ATOM 712 C CA . ARG A 1 90 ? -16.325 8.029 13.451 1.00 86.50 90 ARG A CA 1
ATOM 713 C C . ARG A 1 90 ? -17.758 7.627 13.099 1.00 86.50 90 ARG A C 1
ATOM 715 O O . ARG A 1 90 ? -18.676 8.089 13.756 1.00 86.50 90 ARG A O 1
ATOM 722 N N . GLN A 1 91 ? -17.950 6.769 12.097 1.00 85.38 91 GLN A N 1
ATOM 723 C CA . GLN A 1 91 ? -19.279 6.272 11.717 1.00 85.38 91 GLN A CA 1
ATOM 724 C C . GLN A 1 91 ? -19.939 5.502 12.862 1.00 85.38 91 GLN A C 1
ATOM 726 O O . GLN A 1 91 ? -21.095 5.756 13.176 1.00 85.38 91 GLN A O 1
ATOM 731 N N . ASN A 1 92 ? -19.181 4.637 13.539 1.00 83.06 92 ASN A N 1
ATOM 732 C CA . ASN A 1 92 ? -19.689 3.880 14.678 1.00 83.06 92 ASN A CA 1
ATOM 733 C C . ASN A 1 92 ? -20.109 4.807 15.837 1.00 83.06 92 ASN A C 1
ATOM 735 O O . ASN A 1 92 ? -21.168 4.632 16.422 1.00 83.06 92 ASN A O 1
ATOM 739 N N . GLN A 1 93 ? -19.320 5.850 16.128 1.00 78.56 93 GLN A N 1
ATOM 740 C CA . GLN A 1 93 ? -19.679 6.863 17.133 1.00 78.56 93 GLN A CA 1
ATOM 741 C C . GLN A 1 93 ? -20.956 7.639 16.788 1.00 78.56 93 GLN A C 1
ATOM 743 O O . GLN A 1 93 ? -21.696 7.994 17.698 1.00 78.56 93 GLN A O 1
ATOM 748 N N . LEU A 1 94 ? -21.205 7.915 15.503 1.00 76.81 94 LEU A N 1
ATOM 749 C CA . LEU A 1 94 ? -22.421 8.602 15.064 1.00 76.81 94 LEU A CA 1
ATOM 750 C C . LEU A 1 94 ? -23.660 7.715 15.229 1.00 76.81 94 LEU A C 1
ATOM 752 O O . LEU A 1 94 ? -24.652 8.200 15.755 1.00 76.81 94 LEU A O 1
ATOM 756 N N . MET A 1 95 ? -23.578 6.425 14.874 1.00 70.06 95 MET A N 1
ATOM 757 C CA . MET A 1 95 ? -24.699 5.492 15.061 1.00 70.06 95 MET A CA 1
ATOM 758 C C . MET A 1 95 ? -25.102 5.374 16.538 1.00 70.06 95 MET A C 1
ATOM 760 O O . MET A 1 95 ? -26.273 5.502 16.867 1.00 70.06 95 MET A O 1
ATOM 764 N N . PHE A 1 96 ? -24.132 5.239 17.451 1.00 60.31 96 PHE A N 1
ATOM 765 C CA . PHE A 1 96 ? -24.430 5.204 18.890 1.00 60.31 96 PHE A CA 1
ATOM 766 C C . PHE A 1 96 ? -24.873 6.554 19.475 1.00 60.31 96 PHE A C 1
ATOM 768 O O . PHE A 1 96 ? -25.416 6.587 20.576 1.00 60.31 96 PHE A O 1
ATOM 775 N N . GLY A 1 97 ? -24.599 7.669 18.793 1.00 59.94 97 GLY A N 1
ATOM 776 C CA . GLY A 1 97 ? -25.029 9.000 19.222 1.00 59.94 97 GLY A CA 1
ATOM 777 C C . GLY A 1 97 ? -26.481 9.316 18.863 1.00 59.94 97 GLY A C 1
ATOM 778 O O . GLY A 1 97 ? -27.096 10.140 19.533 1.00 59.94 97 GLY A O 1
ATOM 779 N N . GLU A 1 98 ? -27.024 8.664 17.833 1.00 58.09 98 GLU A N 1
ATOM 780 C CA . GLU A 1 98 ? -28.395 8.875 17.354 1.00 58.09 98 GLU A CA 1
ATOM 781 C C . GLU A 1 98 ? -29.422 8.065 18.171 1.00 58.09 98 GLU A C 1
ATOM 783 O O . GLU A 1 98 ? -30.512 8.559 18.441 1.00 58.09 98 GLU A O 1
ATOM 788 N N . ASP A 1 99 ? -29.030 6.900 18.701 1.00 57.09 99 ASP A N 1
ATOM 789 C CA . ASP A 1 99 ? -29.874 6.047 19.560 1.00 57.09 99 ASP A CA 1
ATOM 790 C C . ASP A 1 99 ? -30.021 6.545 21.020 1.00 57.09 99 ASP A C 1
ATOM 792 O O . ASP A 1 99 ? -30.740 5.941 21.814 1.00 57.09 99 ASP A O 1
ATOM 796 N N . LEU A 1 100 ? -29.342 7.631 21.415 1.00 57.81 100 LEU A N 1
ATOM 797 C CA . LEU A 1 100 ? -29.360 8.163 22.792 1.00 57.81 100 LEU A CA 1
ATOM 798 C C . LEU A 1 100 ? -30.304 9.364 22.993 1.00 57.81 100 LEU A C 1
ATOM 800 O O . LEU A 1 100 ? -30.261 10.006 24.043 1.00 57.81 100 LEU A O 1
ATOM 804 N N . ILE A 1 101 ? -31.166 9.663 22.018 1.00 59.56 101 ILE A N 1
ATOM 805 C CA . ILE A 1 101 ? -32.152 10.752 22.085 1.00 59.56 101 ILE A CA 1
ATOM 806 C C . ILE A 1 101 ? -33.573 10.172 22.034 1.00 59.56 101 ILE A C 1
ATOM 808 O O . ILE A 1 101 ? -34.328 10.461 21.117 1.00 59.56 101 ILE A O 1
ATOM 812 N N . ASP A 1 102 ? -33.929 9.329 23.003 1.00 52.97 102 ASP A N 1
ATOM 813 C CA . ASP A 1 102 ? -35.330 9.117 23.397 1.00 52.97 102 ASP A CA 1
ATOM 814 C C . ASP A 1 102 ? -35.394 8.362 24.736 1.00 52.97 102 ASP A C 1
ATOM 816 O O . ASP A 1 102 ? -35.372 7.132 24.782 1.00 52.97 102 ASP A O 1
ATOM 820 N N . THR A 1 103 ? -35.422 9.097 25.853 1.00 44.41 103 THR A N 1
ATOM 821 C CA . THR A 1 103 ? -36.087 8.709 27.116 1.00 44.41 103 THR A CA 1
ATOM 822 C C . THR A 1 103 ? -36.349 9.955 27.956 1.00 44.41 103 THR A C 1
ATOM 824 O O . THR A 1 103 ? -35.405 10.760 28.125 1.00 44.41 103 THR A O 1
#

Mean predicted aligned error: 7.6 Å

Nearest PDB structures (foldseek):
  5uxx-assembly1_A  TM=9.090E-01  e=5.043E-03  Bartonella quintana str. Toulouse
  6kop-assembly1_F  TM=9.123E-01  e=3.610E-01  Mycobacterium tuberculosis H37Rv
  5wur-assembly1_A  TM=7.750E-01  e=2.695E-01  Bacillus subtilis subsp. subtilis str. 168
  4cxf-assembly1_A  TM=7.472E-01  e=4.059E-01  Cupriavidus metallidurans CH34
  8z6g-assembly3_F  TM=8.499E-01  e=1.035E+00  Pseudomonas aeruginosa

Radius of gyration: 18.36 Å; Cα contacts (8 Å, |Δi|>4): 43; chains: 1; bounding box: 54×26×56 Å

Secondary structure (DSSP, 8-state):
------HHHHHHHHHHHHHHHHHHHHHHHHHHHHSTT-TTHHHHHHHHHHHHHHTGGG---SS-HHHHHHHHHHHHHHHHHHHHHHHHHHHHHHHHHHTTS--